Protein AF-X0ZLA0-F1 (afdb_monomer_lite)

Foldseek 3Di:
DFAAQKEWEWEQAPNFIFTAKMWGADPVFRKIKIGGFFQVLWDDDDPDTDDPDPDPPPPPPPCSVPDPQHFMWMQTQQQWTFTDHRNDGDPPTDGDDGQQPFAFAWDDKRWFQFPVRGHTDPDDFAPDHNYGYDYDYDYNPDTIDMDIDTHHHHPPVPPDPPPD

Sequence (164 aa):
MTLIRSIRFILEHKCIKRKIFKLALGQKDASVYMFPYGKKGEYYFGSQTIERKIEKKQFKYNKQFYTYDIPKLSYHQSGQVKICDSNKDLSGPINTIPLNNLKGEHIATVTIDNFENLPIYNKNLKLLGADRDHLIKSDNIVKSGRIIIYCNAESKNFKKYKTL

pLDDT: mean 77.16, std 18.99, range [25.97, 97.06]

Organism: NCBI:txid412755

Radius of gyration: 16.93 Å; chains: 1; bounding box: 38×39×54 Å

Structure (mmCIF, N/CA/C/O backbone):
data_AF-X0ZLA0-F1
#
_entry.id   AF-X0ZLA0-F1
#
loop_
_atom_site.group_PDB
_atom_site.id
_atom_site.type_symbol
_atom_site.label_atom_id
_atom_site.label_alt_id
_atom_site.label_comp_id
_atom_site.label_asym_id
_atom_site.label_entity_id
_atom_site.label_seq_id
_atom_site.pdbx_PDB_ins_code
_atom_site.Cartn_x
_atom_site.Cartn_y
_atom_site.Cartn_z
_atom_site.occupancy
_atom_site.B_iso_or_equiv
_atom_site.auth_seq_id
_atom_site.auth_comp_id
_atom_site.auth_asym_id
_atom_site.auth_atom_id
_atom_site.pdbx_PDB_model_num
ATOM 1 N N . MET A 1 1 ? -13.876 -2.422 -22.342 1.00 56.97 1 MET A N 1
ATOM 2 C CA . MET A 1 1 ? -13.423 -2.736 -20.968 1.00 56.97 1 MET A CA 1
ATOM 3 C C . MET A 1 1 ? -12.627 -1.543 -20.453 1.00 56.97 1 MET A C 1
ATOM 5 O O . MET A 1 1 ? -11.660 -1.165 -21.101 1.00 56.97 1 MET A O 1
ATOM 9 N N . THR A 1 2 ? -13.065 -0.883 -19.378 1.00 65.62 2 THR A N 1
ATOM 10 C CA . THR A 1 2 ? -12.386 0.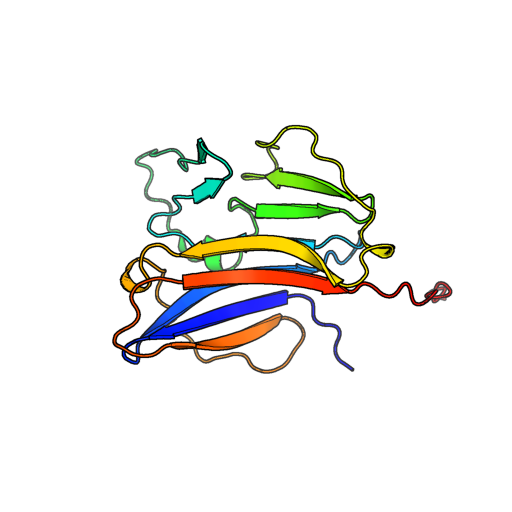320 -18.861 1.00 65.62 2 THR A CA 1
ATOM 11 C C . THR A 1 2 ? -11.036 -0.057 -18.260 1.00 65.62 2 THR A C 1
ATOM 13 O O . THR A 1 2 ? -10.981 -0.896 -17.361 1.00 65.62 2 THR A O 1
ATOM 16 N N . LEU A 1 3 ? -9.955 0.559 -18.744 1.00 81.38 3 LEU A N 1
ATOM 17 C CA . LEU A 1 3 ? -8.618 0.352 -18.196 1.00 81.38 3 LEU A CA 1
ATOM 18 C C . LEU A 1 3 ? -8.571 0.869 -16.752 1.00 81.38 3 LEU A C 1
ATOM 20 O O . LEU A 1 3 ? -8.874 2.033 -16.482 1.00 81.38 3 LEU A O 1
ATOM 24 N N . ILE A 1 4 ? -8.202 -0.004 -15.818 1.00 86.94 4 ILE A N 1
ATOM 25 C CA . ILE A 1 4 ? -8.038 0.366 -14.413 1.00 86.94 4 ILE A CA 1
ATOM 26 C C . ILE A 1 4 ? -6.729 1.135 -14.285 1.00 86.94 4 ILE A C 1
ATOM 28 O O . ILE A 1 4 ? -5.670 0.637 -14.641 1.00 86.94 4 ILE A O 1
ATOM 32 N N . ARG A 1 5 ? -6.804 2.349 -13.755 1.00 88.75 5 ARG A N 1
ATOM 33 C CA . ARG A 1 5 ? -5.653 3.182 -13.414 1.00 88.75 5 ARG A CA 1
ATOM 34 C C . ARG A 1 5 ? -5.240 2.991 -11.965 1.00 88.75 5 ARG A C 1
ATOM 36 O O . ARG A 1 5 ? -4.051 3.009 -11.662 1.00 88.75 5 ARG A O 1
ATOM 43 N N . SER A 1 6 ? -6.202 2.846 -11.057 1.00 91.81 6 SER A N 1
ATOM 44 C CA . SER A 1 6 ? -5.891 2.628 -9.650 1.00 91.81 6 SER A CA 1
ATOM 45 C C . SER A 1 6 ? -6.975 1.880 -8.884 1.00 91.81 6 SER A C 1
ATOM 47 O O . SER A 1 6 ? -8.164 1.954 -9.202 1.00 91.81 6 SER A O 1
ATOM 49 N N . ILE A 1 7 ? -6.543 1.160 -7.850 1.00 93.19 7 ILE A N 1
ATOM 50 C CA . ILE A 1 7 ? -7.401 0.444 -6.911 1.00 93.19 7 ILE A CA 1
ATOM 51 C C . ILE A 1 7 ? -7.000 0.852 -5.499 1.00 93.19 7 ILE A C 1
ATOM 53 O O . ILE A 1 7 ? -5.848 0.682 -5.108 1.00 93.19 7 ILE A O 1
ATOM 57 N N . ARG A 1 8 ? -7.935 1.386 -4.716 1.00 94.50 8 ARG A N 1
ATOM 58 C CA . ARG A 1 8 ? -7.732 1.628 -3.285 1.00 94.50 8 ARG A CA 1
ATOM 59 C C . ARG A 1 8 ? -8.337 0.487 -2.480 1.00 94.50 8 ARG A C 1
ATOM 61 O O . ARG A 1 8 ? -9.502 0.164 -2.655 1.00 94.50 8 ARG A O 1
ATOM 68 N N . PHE A 1 9 ? -7.569 -0.077 -1.564 1.00 95.19 9 PHE A N 1
ATOM 69 C CA . PHE A 1 9 ? -8.019 -1.140 -0.677 1.00 95.19 9 PHE A CA 1
ATOM 70 C C . PHE A 1 9 ? -8.538 -0.531 0.626 1.00 95.19 9 PHE A C 1
ATOM 72 O O . PHE A 1 9 ? -7.840 0.243 1.293 1.00 95.19 9 PHE A O 1
ATOM 79 N N . ILE A 1 10 ? -9.789 -0.850 0.948 1.00 96.50 10 ILE A N 1
ATOM 80 C CA . ILE A 1 10 ? -10.532 -0.355 2.105 1.00 96.50 10 ILE A CA 1
ATOM 81 C C . ILE A 1 10 ? -10.845 -1.538 3.013 1.00 96.50 10 ILE A C 1
ATOM 83 O O . ILE A 1 10 ? -11.434 -2.510 2.562 1.00 96.50 10 ILE A O 1
ATOM 87 N N . LEU A 1 11 ? -10.486 -1.437 4.286 1.00 96.69 11 LEU A N 1
ATOM 88 C CA . LEU A 1 11 ? -10.890 -2.364 5.333 1.00 96.69 11 LEU A CA 1
ATOM 89 C C . LEU A 1 11 ? -12.223 -1.915 5.934 1.00 96.69 11 LEU A C 1
ATOM 91 O O . LEU A 1 11 ? -12.346 -0.755 6.315 1.00 96.69 11 LEU A O 1
ATOM 95 N N . GLU A 1 12 ? -13.183 -2.814 6.089 1.00 97.06 12 GLU A N 1
ATOM 96 C CA . GLU A 1 12 ? -14.337 -2.648 6.971 1.00 97.06 12 GLU A CA 1
ATOM 97 C C . GLU A 1 12 ? -14.119 -3.478 8.237 1.00 97.06 12 GLU A C 1
ATOM 99 O O . GLU A 1 12 ? -13.995 -4.698 8.164 1.00 97.06 12 GLU A O 1
ATOM 104 N N . HIS A 1 13 ? -14.048 -2.798 9.381 1.00 96.38 13 HIS A N 1
ATOM 105 C CA . HIS A 1 13 ? -13.833 -3.396 10.697 1.00 96.38 13 HIS A CA 1
ATOM 106 C C . HIS A 1 13 ? -14.674 -2.642 11.731 1.00 96.38 13 HIS A C 1
ATOM 108 O O . HIS A 1 13 ? -14.603 -1.410 11.788 1.00 96.38 13 HIS A O 1
ATOM 114 N N . LYS A 1 14 ? -15.484 -3.351 12.532 1.00 95.56 14 LYS A N 1
ATOM 115 C CA . LYS A 1 14 ? -16.432 -2.746 13.492 1.00 95.56 14 LYS A CA 1
ATOM 116 C C . LYS A 1 14 ? -17.334 -1.687 12.848 1.00 95.56 14 LYS A C 1
ATOM 118 O O . LYS A 1 14 ? -17.518 -0.602 13.389 1.00 95.56 14 LYS A O 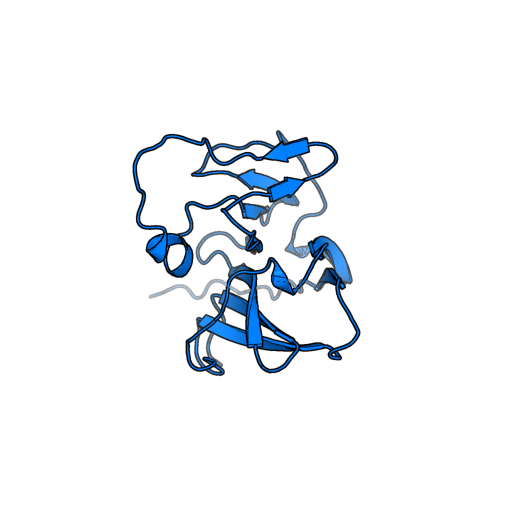1
ATOM 123 N N . CYS A 1 15 ? -17.833 -1.978 11.645 1.00 94.06 15 CYS A N 1
ATOM 124 C CA . CYS A 1 15 ? -18.647 -1.070 10.823 1.00 94.06 15 CYS A CA 1
ATOM 125 C C . CYS A 1 15 ? -17.953 0.247 10.415 1.00 94.06 15 CYS A C 1
ATOM 127 O O . CYS A 1 15 ? -18.587 1.130 9.839 1.00 94.06 15 CYS A O 1
ATOM 129 N N . ILE A 1 16 ? -16.648 0.390 10.668 1.00 96.25 16 ILE A N 1
ATOM 130 C CA . ILE A 1 16 ? -15.856 1.550 10.262 1.00 96.25 16 ILE A CA 1
ATOM 131 C C . ILE A 1 16 ? -15.007 1.162 9.057 1.00 96.25 16 ILE A C 1
ATOM 133 O O . ILE A 1 16 ? -14.248 0.192 9.084 1.00 96.25 16 ILE A O 1
ATOM 137 N N . LYS A 1 17 ? -15.094 1.972 8.001 1.00 97.06 17 LYS A N 1
ATOM 138 C CA . LYS A 1 17 ? -14.268 1.822 6.802 1.00 97.06 17 LYS A CA 1
ATOM 139 C C . LYS A 1 17 ? -12.956 2.569 6.974 1.00 97.06 17 LYS A C 1
ATOM 141 O O . LYS A 1 17 ? -12.943 3.733 7.376 1.00 97.06 17 LYS A O 1
ATOM 146 N N . ARG A 1 18 ? -11.840 1.924 6.653 1.00 94.50 18 ARG A N 1
ATOM 147 C CA . ARG A 1 18 ? -10.484 2.452 6.826 1.00 94.50 18 ARG A CA 1
ATOM 148 C C . ARG A 1 18 ? -9.630 2.168 5.604 1.00 94.50 18 ARG A C 1
ATOM 150 O O . ARG A 1 18 ? -9.787 1.155 4.939 1.00 94.50 18 ARG A O 1
ATOM 157 N N . LYS A 1 19 ? -8.736 3.088 5.274 1.00 92.50 19 LYS A N 1
ATOM 158 C CA . LYS A 1 19 ? -7.858 2.983 4.105 1.00 92.50 19 LYS A CA 1
ATOM 159 C C . LYS A 1 19 ? -6.646 2.141 4.472 1.00 92.50 19 LYS A C 1
ATOM 161 O O . LYS A 1 19 ? -6.041 2.408 5.503 1.00 92.50 19 LYS A O 1
ATOM 166 N N . ILE A 1 20 ? -6.282 1.191 3.615 1.00 92.44 20 ILE A N 1
ATOM 167 C CA . ILE A 1 20 ? -5.117 0.330 3.845 1.00 92.44 20 ILE A CA 1
ATOM 168 C C . ILE A 1 20 ? -3.949 0.746 2.954 1.00 92.44 20 ILE A C 1
ATOM 170 O O . ILE A 1 20 ? -2.932 1.238 3.426 1.00 92.44 20 ILE A O 1
ATOM 174 N N . PHE A 1 21 ? -4.120 0.608 1.642 1.00 92.00 21 PHE A N 1
ATOM 175 C CA . PHE A 1 21 ? -3.174 1.072 0.636 1.00 92.00 21 PHE A CA 1
ATOM 176 C C . PHE A 1 21 ? -3.909 1.368 -0.671 1.00 92.00 21 PHE A C 1
ATOM 178 O O . PHE A 1 21 ? -5.091 1.054 -0.838 1.00 92.00 21 PHE A O 1
ATOM 185 N N . LYS A 1 22 ? -3.214 1.988 -1.618 1.00 92.25 22 LYS A N 1
ATOM 186 C CA . LYS A 1 22 ? -3.668 2.169 -2.996 1.00 92.25 22 LYS A CA 1
ATOM 187 C C . LYS A 1 22 ? -2.631 1.587 -3.946 1.00 92.25 22 LYS A C 1
ATOM 189 O O . LYS A 1 22 ? -1.451 1.877 -3.802 1.00 92.25 22 LYS A O 1
ATOM 194 N N . LEU A 1 23 ? -3.082 0.827 -4.935 1.00 91.69 23 LEU A N 1
ATOM 195 C CA . LEU A 1 23 ? -2.306 0.466 -6.116 1.00 91.69 23 LEU A CA 1
ATOM 196 C C . LEU A 1 23 ? -2.632 1.435 -7.244 1.00 91.69 23 LEU A C 1
ATOM 198 O O . LEU A 1 23 ? -3.800 1.744 -7.480 1.00 91.69 23 LEU A O 1
ATOM 202 N N . ALA A 1 24 ? -1.617 1.901 -7.956 1.00 90.75 24 ALA A N 1
ATOM 203 C CA . ALA A 1 24 ? -1.767 2.637 -9.199 1.00 90.75 24 ALA A CA 1
ATOM 204 C C . ALA A 1 24 ? -0.873 2.022 -10.272 1.00 90.75 24 ALA A C 1
ATOM 206 O O . ALA A 1 24 ? 0.236 1.579 -9.981 1.00 90.75 24 ALA A O 1
ATOM 207 N N . LEU A 1 25 ? -1.363 2.019 -11.504 1.00 88.12 25 LEU A N 1
ATOM 208 C CA . LEU A 1 25 ? -0.621 1.564 -12.670 1.00 88.12 25 LEU A CA 1
ATOM 209 C C . LEU A 1 25 ? -0.047 2.781 -13.396 1.00 88.12 25 LEU A C 1
ATOM 211 O O . LEU A 1 25 ? -0.751 3.774 -13.616 1.00 88.12 25 LEU A O 1
ATOM 215 N N . GLY A 1 26 ? 1.235 2.708 -13.745 1.00 81.00 26 GLY A N 1
ATOM 216 C CA . GLY A 1 26 ? 1.896 3.685 -14.595 1.00 81.00 26 GLY A CA 1
ATOM 217 C C . GLY A 1 26 ? 1.226 3.726 -15.962 1.00 81.00 26 GLY A C 1
ATOM 218 O O . GLY A 1 26 ? 0.934 2.700 -16.569 1.00 81.00 26 GLY A O 1
ATOM 219 N N . GLN A 1 27 ? 0.913 4.936 -16.425 1.00 72.50 27 GLN A N 1
ATOM 220 C CA . GLN A 1 27 ? 0.274 5.123 -17.731 1.00 72.50 27 GLN A CA 1
ATOM 221 C C . GLN A 1 27 ? 1.287 5.210 -18.875 1.00 72.50 27 GLN A C 1
ATOM 223 O O . GLN A 1 27 ? 0.905 5.056 -20.030 1.00 72.50 27 GLN A O 1
ATOM 228 N N . LYS A 1 28 ? 2.553 5.510 -18.560 1.00 73.50 28 LYS A N 1
ATOM 229 C CA . LYS A 1 28 ? 3.621 5.755 -19.542 1.00 73.50 28 LYS A CA 1
ATOM 230 C C . LYS A 1 28 ? 4.713 4.694 -19.486 1.00 73.50 28 LYS A C 1
ATOM 232 O O . LYS A 1 28 ? 5.246 4.309 -20.516 1.00 73.50 28 LYS A O 1
ATOM 237 N N . ASP A 1 29 ? 5.024 4.230 -18.287 1.00 70.44 29 ASP A N 1
ATOM 238 C CA . ASP A 1 29 ? 5.909 3.119 -17.988 1.00 70.44 29 ASP A CA 1
ATOM 239 C C . ASP A 1 29 ? 5.055 2.003 -17.377 1.00 70.44 29 ASP A C 1
ATOM 241 O O . ASP A 1 29 ? 4.155 2.289 -16.590 1.00 70.44 29 ASP A O 1
ATOM 245 N N . ALA A 1 30 ? 5.271 0.739 -17.757 1.00 81.31 30 ALA A N 1
ATOM 246 C CA . ALA A 1 30 ? 4.503 -0.401 -17.240 1.00 81.31 30 ALA A CA 1
ATOM 247 C C . ALA A 1 30 ? 4.897 -0.731 -15.784 1.00 81.31 30 ALA A C 1
ATOM 249 O O . ALA A 1 30 ? 5.331 -1.834 -15.463 1.00 81.31 30 ALA A O 1
ATOM 250 N N . SER A 1 31 ? 4.796 0.275 -14.921 1.00 86.69 31 SER A N 1
ATOM 251 C CA . SER A 1 31 ? 5.202 0.290 -13.528 1.00 86.69 31 SER A CA 1
ATOM 252 C C . SER A 1 31 ? 3.983 0.140 -12.629 1.00 86.69 31 SER A C 1
ATOM 254 O O . SER A 1 31 ? 2.882 0.593 -12.949 1.00 86.69 31 SER A O 1
ATOM 256 N N . VAL A 1 32 ? 4.186 -0.453 -11.461 1.00 89.44 32 VAL A N 1
ATOM 257 C CA . VAL A 1 32 ? 3.175 -0.563 -10.411 1.00 89.44 32 VAL A CA 1
ATOM 258 C C . VAL A 1 32 ? 3.626 0.272 -9.227 1.00 89.44 32 VAL A C 1
ATOM 260 O O . VAL A 1 32 ? 4.755 0.160 -8.756 1.00 89.44 32 VAL A O 1
ATOM 263 N N . TYR A 1 33 ? 2.730 1.114 -8.732 1.00 89.50 33 TYR A N 1
ATOM 264 C CA . TYR A 1 33 ? 2.975 1.967 -7.581 1.00 89.50 33 TYR A CA 1
ATOM 265 C C . TYR A 1 33 ? 2.034 1.595 -6.448 1.00 89.50 33 TYR A C 1
ATOM 267 O O . TYR A 1 33 ? 0.828 1.453 -6.651 1.00 89.50 33 TYR A O 1
ATOM 275 N N . MET A 1 34 ? 2.575 1.501 -5.244 1.00 89.31 34 MET A N 1
ATOM 276 C CA . MET A 1 34 ? 1.837 1.162 -4.043 1.00 89.31 34 MET A CA 1
ATOM 277 C C . MET A 1 34 ? 2.021 2.237 -2.993 1.00 89.31 34 MET A C 1
ATOM 279 O O . MET A 1 34 ? 3.136 2.608 -2.643 1.00 89.31 34 MET A O 1
ATOM 283 N N . PHE A 1 35 ? 0.896 2.715 -2.491 1.00 87.94 35 PHE A N 1
ATOM 284 C CA . PHE A 1 35 ? 0.809 3.827 -1.567 1.00 87.94 35 PHE A CA 1
ATOM 285 C C . PHE A 1 35 ? 0.149 3.328 -0.281 1.00 87.94 35 PHE A C 1
ATOM 287 O O . PHE A 1 35 ? -1.086 3.261 -0.237 1.00 87.94 35 PHE A O 1
ATOM 294 N N . PRO A 1 36 ? 0.922 2.904 0.730 1.00 85.31 36 PRO A N 1
ATOM 295 C CA . PRO A 1 36 ? 0.365 2.541 2.027 1.00 85.31 36 PRO A CA 1
ATOM 296 C C . PRO A 1 36 ? -0.266 3.760 2.713 1.00 85.31 36 PRO A C 1
ATOM 298 O O . PRO A 1 36 ? 0.113 4.903 2.459 1.00 85.31 36 PRO A O 1
ATOM 301 N N . TYR A 1 37 ? -1.235 3.521 3.597 1.00 83.12 37 TYR A N 1
ATOM 302 C CA . TYR A 1 37 ? -1.826 4.542 4.459 1.00 83.12 37 TYR A CA 1
ATOM 303 C C . TYR A 1 37 ? -1.481 4.247 5.921 1.00 83.12 37 TYR A C 1
ATOM 305 O O . TYR A 1 37 ? -1.907 3.235 6.469 1.00 83.12 37 TYR A O 1
ATOM 313 N N . GLY A 1 38 ? -0.738 5.151 6.559 1.00 72.81 38 GLY A N 1
ATOM 314 C CA . GLY A 1 38 ? -0.369 5.063 7.974 1.00 72.81 38 GLY A CA 1
ATOM 315 C C . GLY A 1 38 ? -1.110 6.079 8.845 1.00 72.81 38 GLY A C 1
ATOM 316 O O . GLY A 1 38 ? -1.566 7.127 8.369 1.00 72.81 38 GLY A O 1
ATOM 317 N N . LYS A 1 39 ? -1.199 5.804 10.151 1.00 69.19 39 LYS A N 1
ATOM 318 C CA . LYS A 1 39 ? -1.580 6.822 11.143 1.00 69.19 39 LYS A CA 1
ATOM 319 C C . LYS A 1 39 ? -0.502 7.904 11.144 1.00 69.19 39 LYS A C 1
ATOM 321 O O . LYS A 1 39 ? 0.674 7.579 11.084 1.00 69.19 39 LYS A O 1
ATOM 326 N N . LYS A 1 40 ? -0.889 9.183 11.161 1.00 65.19 40 LYS A N 1
ATOM 327 C CA . LYS A 1 40 ? 0.041 10.336 11.143 1.00 65.19 40 LYS A CA 1
ATOM 328 C C . LYS A 1 40 ? 1.054 10.370 9.976 1.00 65.19 40 LYS A C 1
ATOM 330 O O . LYS A 1 40 ? 1.886 11.266 9.938 1.00 65.19 40 LYS A O 1
ATOM 335 N N . GLY A 1 41 ? 0.941 9.482 8.983 1.00 61.69 41 GLY A N 1
ATOM 336 C CA . GLY A 1 41 ? 1.910 9.382 7.890 1.00 61.69 41 GLY A CA 1
ATOM 337 C C . GLY A 1 41 ? 3.247 8.758 8.300 1.00 61.69 41 GLY A C 1
ATOM 338 O O . GLY A 1 41 ? 4.264 9.107 7.710 1.00 61.69 41 GLY A O 1
ATOM 339 N N . GLU A 1 42 ? 3.239 7.877 9.299 1.00 63.31 42 GLU A N 1
ATOM 340 C CA . GLU A 1 42 ? 4.387 7.058 9.697 1.00 63.31 42 GLU A CA 1
ATOM 341 C C . GLU A 1 42 ? 4.389 5.748 8.897 1.00 63.31 42 GLU A C 1
ATOM 343 O O . GLU A 1 42 ? 3.337 5.122 8.717 1.00 63.31 42 GLU A O 1
ATOM 348 N N . TYR A 1 43 ? 5.561 5.348 8.398 1.00 69.31 43 TYR A N 1
ATOM 349 C CA . TYR A 1 43 ? 5.722 4.153 7.570 1.00 69.31 43 TYR A CA 1
ATOM 350 C C . TYR A 1 43 ? 6.998 3.402 7.945 1.00 69.31 43 TYR A C 1
ATOM 352 O O . TYR A 1 43 ? 8.015 4.013 8.270 1.00 69.31 43 TYR A O 1
ATOM 360 N N . TYR A 1 44 ? 6.954 2.078 7.827 1.00 63.34 44 TYR A N 1
ATOM 361 C CA . TYR A 1 44 ? 8.092 1.197 8.071 1.00 63.34 44 TYR A CA 1
ATOM 362 C C . TYR A 1 44 ? 8.399 0.405 6.806 1.00 63.34 44 TYR A C 1
ATOM 364 O O . TYR A 1 44 ? 7.485 -0.069 6.124 1.00 63.34 44 TYR A O 1
ATOM 372 N N . PHE A 1 45 ? 9.683 0.252 6.501 1.00 65.88 45 PHE A N 1
ATOM 373 C CA . PHE A 1 45 ? 10.159 -0.648 5.457 1.00 65.88 45 PHE A CA 1
ATOM 374 C C . PHE A 1 45 ? 11.440 -1.329 5.934 1.00 65.88 45 PHE A C 1
ATOM 376 O O . PHE A 1 45 ? 12.303 -0.695 6.540 1.00 65.88 45 PHE A O 1
ATOM 383 N N . GLY A 1 46 ? 11.564 -2.636 5.696 1.00 62.81 46 GLY A N 1
ATOM 384 C CA . GLY A 1 46 ? 12.644 -3.409 6.314 1.00 62.81 46 GLY A CA 1
ATOM 385 C C . GLY A 1 46 ? 12.666 -3.216 7.839 1.00 62.81 46 GLY A C 1
ATOM 386 O O . GLY A 1 46 ? 11.619 -3.264 8.481 1.00 62.81 46 GLY A O 1
ATOM 387 N N . SER A 1 47 ? 13.850 -2.968 8.404 1.00 49.53 47 SER A N 1
ATOM 388 C CA . SER A 1 47 ? 14.070 -2.649 9.825 1.00 49.53 47 SER A CA 1
ATOM 389 C C . SER A 1 47 ? 14.132 -1.142 10.128 1.00 49.53 47 SER A C 1
ATOM 391 O O . SER A 1 47 ? 14.590 -0.755 11.201 1.00 49.53 47 SER A O 1
ATOM 393 N N . GLN A 1 48 ? 13.714 -0.277 9.195 1.00 47.50 48 GLN A N 1
ATOM 394 C CA . GLN A 1 48 ? 13.909 1.173 9.283 1.00 47.50 48 GLN A CA 1
ATOM 395 C C . GLN A 1 48 ? 12.581 1.946 9.269 1.00 47.50 48 GLN A C 1
ATOM 397 O O . GLN A 1 48 ? 11.629 1.598 8.563 1.00 47.50 48 GLN A O 1
ATOM 402 N N . THR A 1 49 ? 12.532 3.028 10.049 1.00 52.91 49 THR A N 1
ATOM 403 C CA . THR A 1 49 ? 11.389 3.949 10.125 1.00 52.91 49 THR A CA 1
ATOM 404 C C . THR A 1 49 ? 11.557 5.079 9.112 1.00 52.91 49 THR A C 1
ATOM 406 O O . THR A 1 49 ? 12.576 5.769 9.112 1.00 52.91 49 THR A O 1
ATOM 409 N N . ILE A 1 50 ? 10.537 5.322 8.286 1.00 60.28 50 ILE A N 1
ATOM 410 C CA . ILE A 1 50 ? 10.410 6.565 7.515 1.00 60.28 50 ILE A CA 1
ATOM 411 C C . ILE A 1 50 ? 9.496 7.485 8.308 1.00 60.28 50 ILE A C 1
ATOM 413 O O . ILE A 1 50 ? 8.267 7.407 8.225 1.00 60.28 50 ILE A O 1
ATOM 417 N N . GLU A 1 51 ? 10.106 8.377 9.075 1.00 51.41 51 GLU A N 1
ATOM 418 C CA . GLU A 1 51 ? 9.378 9.479 9.681 1.00 51.41 51 GLU A CA 1
ATOM 419 C C . GLU A 1 51 ? 9.176 10.577 8.642 1.00 51.41 51 GLU A C 1
ATOM 421 O O . GLU A 1 51 ? 10.125 11.168 8.118 1.00 51.41 51 GLU A O 1
ATOM 426 N N . ARG A 1 52 ? 7.916 10.898 8.352 1.00 56.06 52 ARG A N 1
ATOM 427 C CA . ARG A 1 52 ? 7.613 12.123 7.623 1.00 56.06 52 ARG A CA 1
ATOM 428 C C . ARG A 1 52 ? 7.894 13.289 8.571 1.00 56.06 52 ARG A C 1
ATOM 430 O O . ARG A 1 52 ? 7.121 13.496 9.500 1.00 56.06 52 ARG A O 1
ATOM 437 N N . LYS A 1 53 ? 9.008 14.003 8.345 1.00 48.50 53 LYS A N 1
ATOM 438 C CA . LYS A 1 53 ? 9.486 15.157 9.136 1.00 48.50 53 LYS A CA 1
ATOM 439 C C . LYS A 1 53 ? 8.358 15.881 9.882 1.00 48.50 53 LYS A C 1
ATOM 441 O O . LYS A 1 53 ? 7.478 16.478 9.257 1.00 48.50 53 LYS A O 1
ATOM 446 N N . ILE A 1 54 ? 8.442 15.880 11.214 1.00 37.56 54 ILE A N 1
ATOM 447 C CA . ILE A 1 54 ? 7.669 16.760 12.093 1.00 37.56 54 ILE A CA 1
ATOM 448 C C . ILE A 1 54 ? 8.224 18.178 11.920 1.00 37.56 54 ILE A C 1
ATOM 450 O O . ILE A 1 54 ? 8.980 18.681 12.743 1.00 37.56 54 ILE A O 1
ATOM 454 N N . GLU A 1 55 ? 7.854 18.852 10.837 1.00 31.12 55 GLU A N 1
ATOM 455 C CA . GLU A 1 55 ? 7.790 20.306 10.880 1.00 31.12 55 GLU A CA 1
ATOM 456 C C . GLU A 1 55 ? 6.392 20.666 11.371 1.00 31.12 55 GLU A C 1
ATOM 458 O O . GLU A 1 55 ? 5.392 20.316 10.742 1.00 31.12 55 GLU A O 1
ATOM 463 N N . LYS A 1 56 ? 6.309 21.382 12.501 1.00 29.00 56 LYS A N 1
ATOM 464 C CA . LYS A 1 56 ? 5.109 22.124 12.913 1.00 29.00 56 LYS A CA 1
ATOM 465 C C . LYS A 1 56 ? 4.835 23.249 11.901 1.00 29.00 56 LYS A C 1
ATOM 467 O O . LYS A 1 56 ? 4.891 24.429 12.215 1.00 29.00 56 LYS A O 1
ATOM 472 N N . LYS A 1 57 ? 4.516 22.885 10.667 1.00 25.97 57 LYS A N 1
ATOM 473 C CA . LYS A 1 57 ? 3.664 23.655 9.776 1.00 25.97 57 LYS A CA 1
ATOM 474 C C . LYS A 1 57 ? 2.447 22.785 9.565 1.00 25.97 57 LYS A C 1
ATOM 476 O O . LYS A 1 57 ? 2.555 21.629 9.174 1.00 25.97 57 LYS A O 1
ATOM 481 N N . GLN A 1 58 ? 1.290 23.321 9.920 1.00 28.56 58 GLN A N 1
ATOM 482 C CA . GLN A 1 58 ? 0.009 22.642 9.835 1.00 28.56 58 GLN A CA 1
ATOM 483 C C . GLN A 1 58 ? -0.317 22.371 8.360 1.00 28.56 58 GLN A C 1
ATOM 485 O O . GLN A 1 58 ? -1.051 23.109 7.708 1.00 28.56 58 GLN A O 1
ATOM 490 N N . PHE A 1 59 ? 0.259 21.316 7.792 1.00 30.38 59 PHE A N 1
ATOM 491 C CA . PHE A 1 59 ? -0.130 20.850 6.479 1.00 30.38 59 PHE A CA 1
ATOM 492 C C . PH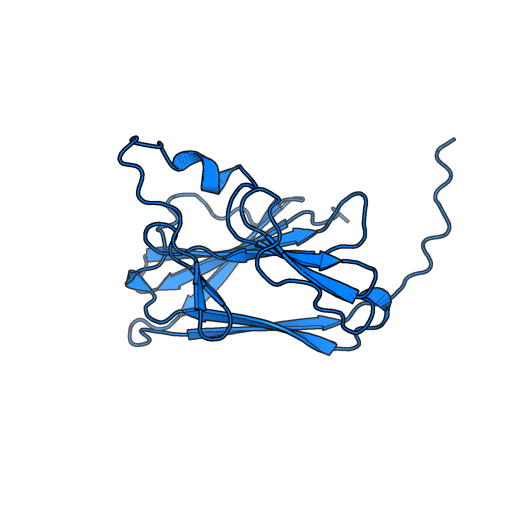E A 1 59 ? -1.521 20.235 6.621 1.00 30.38 59 PHE A C 1
ATOM 494 O O . PHE A 1 59 ? -1.730 19.235 7.307 1.00 30.38 59 PHE A O 1
ATOM 501 N N . LYS A 1 60 ? -2.513 20.838 5.961 1.00 33.75 60 LYS A N 1
ATOM 502 C CA . LYS A 1 60 ? -3.808 20.191 5.740 1.00 33.75 60 LYS A CA 1
ATOM 503 C C . LYS A 1 60 ? -3.578 18.985 4.821 1.00 33.75 60 LYS A C 1
ATOM 505 O O . LYS A 1 60 ? -3.622 19.102 3.597 1.00 33.75 60 LYS A O 1
ATOM 510 N N . TYR A 1 61 ? -3.356 17.808 5.406 1.00 47.12 61 TYR A N 1
ATOM 511 C CA . TYR A 1 61 ? -3.129 16.529 4.712 1.00 47.12 61 TYR A CA 1
ATOM 512 C C . TYR A 1 61 ? -4.385 15.937 4.048 1.00 47.12 61 TYR A C 1
ATOM 514 O O . TYR A 1 61 ? -4.482 14.733 3.817 1.00 47.12 61 TYR A O 1
ATOM 522 N N . ASN A 1 62 ? -5.320 16.789 3.627 1.00 44.09 62 ASN A N 1
ATOM 523 C CA . ASN A 1 62 ? -6.412 16.406 2.736 1.00 44.09 62 ASN A CA 1
ATOM 524 C C . ASN A 1 62 ? -5.883 16.008 1.341 1.00 44.09 62 ASN A C 1
ATOM 526 O O . ASN A 1 62 ? -6.605 15.404 0.554 1.00 44.09 62 ASN A O 1
ATOM 530 N N . LYS A 1 63 ? -4.614 16.318 1.034 1.00 41.03 63 LYS A N 1
ATOM 531 C CA . LYS A 1 63 ? -3.970 16.028 -0.251 1.00 41.03 63 LYS A CA 1
ATOM 532 C C . LYS A 1 63 ? -3.468 14.590 -0.409 1.00 41.03 63 LYS A C 1
ATOM 534 O O . LYS A 1 63 ? -3.499 14.121 -1.532 1.00 41.03 63 LYS A O 1
ATOM 539 N N . GLN A 1 64 ? -3.178 13.821 0.651 1.00 48.47 64 GLN A N 1
ATOM 540 C CA . GLN A 1 64 ? -2.852 12.376 0.518 1.00 48.47 64 GLN A CA 1
ATOM 541 C C . GLN A 1 64 ? -3.977 11.564 -0.165 1.00 48.47 64 GLN A C 1
ATOM 543 O O . GLN A 1 64 ? -3.798 10.436 -0.619 1.00 48.47 64 GLN A O 1
ATOM 548 N N . PHE A 1 65 ? -5.185 12.134 -0.188 1.00 50.59 65 PHE A N 1
ATOM 549 C CA . PHE A 1 65 ? -6.362 11.560 -0.825 1.00 50.59 65 PHE A CA 1
ATOM 550 C C . PHE A 1 65 ? -6.393 11.799 -2.345 1.00 50.59 65 PHE A C 1
ATOM 552 O O . PHE A 1 65 ? -7.211 11.172 -3.022 1.00 50.59 65 PHE A O 1
ATOM 559 N N . TYR A 1 66 ? -5.507 12.661 -2.860 1.00 50.34 66 TYR A N 1
ATOM 560 C CA . TYR A 1 66 ? -5.470 13.151 -4.243 1.00 50.34 66 TYR A CA 1
ATOM 561 C C . TYR A 1 66 ? -4.054 13.263 -4.846 1.00 50.34 66 TYR A C 1
ATOM 563 O O . TYR A 1 66 ? -3.946 13.406 -6.059 1.00 50.34 66 TYR A O 1
ATOM 571 N N . THR A 1 67 ? -2.984 13.197 -4.048 1.00 54.91 67 THR A N 1
ATOM 572 C CA . THR A 1 67 ? -1.594 13.383 -4.491 1.00 54.91 67 THR A CA 1
ATOM 573 C C . THR A 1 67 ? -0.775 12.106 -4.341 1.00 54.91 67 THR A C 1
ATOM 575 O O . THR A 1 67 ? -1.115 11.212 -3.565 1.00 54.91 67 THR A O 1
ATOM 578 N N . TYR A 1 68 ? 0.309 12.027 -5.112 1.00 57.47 68 TYR A N 1
ATOM 579 C CA . TYR A 1 68 ? 1.279 10.930 -5.089 1.00 57.47 68 TYR A CA 1
ATOM 580 C C . TYR A 1 68 ? 2.534 11.269 -4.259 1.00 57.47 68 TYR A C 1
ATOM 582 O O . TYR A 1 68 ? 3.497 10.508 -4.275 1.00 57.47 68 TYR A O 1
ATOM 590 N N . ASP A 1 69 ? 2.494 12.378 -3.508 1.00 60.81 69 ASP A N 1
ATOM 591 C CA . ASP A 1 69 ? 3.580 12.912 -2.664 1.00 60.81 69 ASP A CA 1
ATOM 592 C C . ASP A 1 69 ? 3.551 12.315 -1.244 1.00 60.81 69 ASP A C 1
ATOM 594 O O . ASP A 1 69 ? 3.570 13.014 -0.221 1.00 60.81 69 ASP A O 1
ATOM 598 N N . ILE A 1 70 ? 3.387 10.998 -1.187 1.00 70.81 70 ILE A N 1
ATOM 599 C CA . ILE A 1 70 ? 3.526 10.191 0.024 1.00 70.81 70 ILE A CA 1
ATOM 600 C C . ILE A 1 70 ? 4.528 9.074 -0.263 1.00 70.81 70 ILE A C 1
ATOM 602 O O . ILE A 1 70 ? 4.703 8.730 -1.438 1.00 70.81 70 ILE A O 1
ATOM 606 N N . PRO A 1 71 ? 5.152 8.491 0.777 1.00 75.69 71 PRO A N 1
ATOM 607 C CA . PRO A 1 71 ? 5.979 7.312 0.613 1.00 75.69 71 PRO A CA 1
ATOM 608 C C . PRO A 1 71 ? 5.266 6.251 -0.222 1.00 75.69 71 PRO A C 1
ATOM 610 O O . PRO A 1 71 ? 4.118 5.888 0.053 1.00 75.69 71 PRO A O 1
ATOM 613 N N . LYS A 1 72 ? 5.932 5.798 -1.280 1.00 83.94 72 LYS A N 1
ATOM 614 C CA . LYS A 1 72 ? 5.412 4.789 -2.197 1.00 83.94 72 LYS A CA 1
ATOM 615 C C . LYS A 1 72 ? 6.468 3.741 -2.483 1.00 83.94 72 LYS A C 1
ATOM 617 O O . LYS A 1 72 ? 7.640 4.070 -2.638 1.00 83.94 72 LYS A O 1
ATOM 622 N N . LEU A 1 73 ? 6.025 2.504 -2.635 1.00 85.62 73 LEU A N 1
ATOM 623 C CA . LEU A 1 73 ? 6.807 1.466 -3.286 1.00 85.62 73 LEU A CA 1
ATOM 624 C C . LEU A 1 73 ? 6.525 1.552 -4.789 1.00 85.62 73 LEU A C 1
ATOM 626 O O . LEU A 1 73 ? 5.369 1.475 -5.207 1.00 85.62 73 LEU A O 1
ATOM 630 N N . SER A 1 74 ? 7.554 1.743 -5.602 1.00 87.69 74 SER A N 1
ATOM 631 C CA . SER A 1 74 ? 7.464 1.703 -7.060 1.00 87.69 74 SER A CA 1
ATOM 632 C C . SER A 1 74 ? 8.199 0.490 -7.594 1.00 87.69 74 SER A C 1
ATOM 634 O O . SER A 1 74 ? 9.397 0.357 -7.370 1.00 87.69 74 SER A O 1
ATOM 636 N N . TYR A 1 75 ? 7.490 -0.350 -8.336 1.00 87.81 75 TYR A N 1
ATOM 637 C CA . TYR A 1 75 ? 8.038 -1.471 -9.081 1.00 87.81 75 TYR A CA 1
ATOM 638 C C . TYR A 1 75 ? 8.009 -1.107 -10.563 1.00 87.81 75 TYR A C 1
ATOM 640 O O . TYR A 1 75 ? 6.943 -1.043 -11.175 1.00 87.81 75 TYR A O 1
ATOM 648 N N . HIS A 1 76 ? 9.168 -0.813 -11.134 1.00 88.44 76 HIS A N 1
ATOM 649 C CA . HIS A 1 76 ? 9.285 -0.418 -12.528 1.00 88.44 76 HIS A CA 1
ATOM 650 C C . HIS A 1 76 ? 9.244 -1.626 -13.460 1.00 88.44 76 HIS A C 1
ATOM 652 O O . HIS A 1 76 ? 9.615 -2.736 -13.081 1.00 88.44 76 HIS A O 1
ATOM 658 N N . GLN A 1 77 ? 8.855 -1.394 -14.714 1.00 88.06 77 GLN A N 1
ATOM 659 C CA . GLN A 1 77 ? 8.824 -2.429 -15.752 1.00 88.06 77 GLN A CA 1
ATOM 660 C C . GLN A 1 77 ? 10.136 -3.226 -15.844 1.00 88.06 77 GLN A C 1
ATOM 662 O O . GLN A 1 77 ? 10.107 -4.438 -16.036 1.00 88.06 77 GLN A O 1
ATOM 667 N N . SER A 1 78 ? 11.277 -2.552 -15.677 1.00 88.38 78 SER A N 1
ATOM 668 C CA . SER A 1 78 ? 12.614 -3.151 -15.728 1.00 88.38 78 SER A CA 1
ATOM 669 C C . SER A 1 78 ? 12.930 -4.106 -14.575 1.00 88.38 78 SER A C 1
ATOM 671 O O . SER A 1 78 ? 13.959 -4.766 -14.625 1.00 88.38 78 SER A O 1
ATOM 673 N N . GLY A 1 79 ? 12.091 -4.168 -13.538 1.00 85.00 79 GLY A N 1
ATOM 674 C CA . GLY A 1 79 ? 12.392 -4.894 -12.303 1.00 85.00 79 GLY A CA 1
ATOM 675 C C . GLY A 1 79 ? 13.095 -4.034 -11.254 1.00 85.00 79 GLY A C 1
ATOM 676 O O . GLY A 1 79 ? 13.409 -4.518 -10.173 1.00 85.00 79 GLY A O 1
ATOM 677 N N . GLN A 1 80 ? 13.324 -2.748 -11.528 1.00 87.44 80 GLN A N 1
ATOM 678 C CA . GLN A 1 80 ? 13.818 -1.832 -10.507 1.00 87.44 80 GLN A CA 1
ATOM 679 C C . GLN A 1 80 ? 12.712 -1.532 -9.490 1.00 87.44 80 GLN A C 1
ATOM 681 O O . GLN A 1 80 ? 11.629 -1.071 -9.851 1.00 87.44 80 GLN A O 1
ATOM 686 N N . VAL A 1 81 ? 13.006 -1.736 -8.213 1.00 84.00 81 VAL A N 1
ATOM 687 C CA . VAL A 1 81 ? 12.134 -1.424 -7.085 1.00 84.00 81 VAL A CA 1
ATOM 688 C C . VAL A 1 81 ? 12.716 -0.246 -6.322 1.00 84.00 81 VAL A C 1
ATOM 690 O O . VAL A 1 81 ? 13.914 -0.202 -6.051 1.00 84.00 81 VAL A O 1
ATOM 693 N N . LYS A 1 82 ? 11.865 0.721 -5.980 1.00 83.75 82 LYS A N 1
ATOM 694 C CA . LYS A 1 82 ? 12.249 1.868 -5.154 1.00 83.75 82 LYS A CA 1
ATOM 695 C C . LYS A 1 82 ? 11.220 2.137 -4.083 1.00 83.75 82 LYS A C 1
ATOM 697 O O . LYS A 1 82 ? 10.023 1.941 -4.294 1.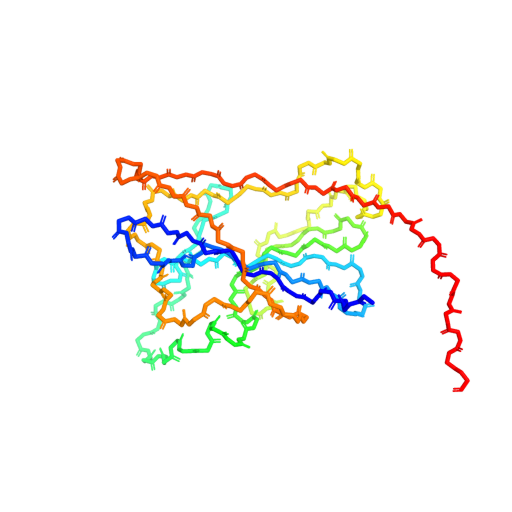00 83.75 82 LYS A O 1
ATOM 702 N N . ILE A 1 83 ? 11.689 2.670 -2.969 1.00 79.38 83 ILE A N 1
ATOM 703 C CA . ILE A 1 83 ? 10.850 3.303 -1.963 1.00 79.38 83 ILE A CA 1
ATOM 704 C C . ILE A 1 83 ? 11.093 4.795 -2.088 1.00 79.38 83 ILE A C 1
ATOM 706 O O . ILE A 1 83 ? 12.188 5.277 -1.819 1.00 79.38 83 ILE A O 1
ATOM 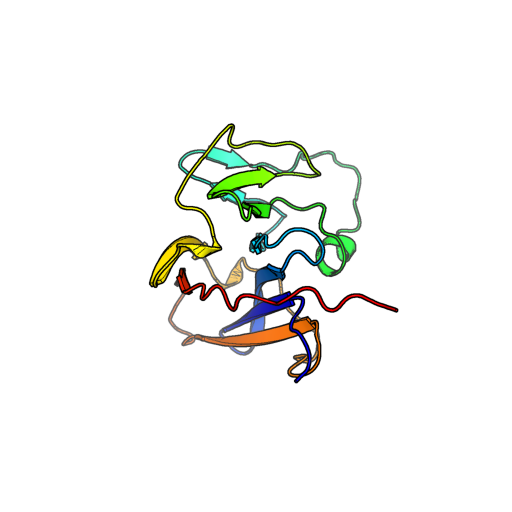710 N N . CYS A 1 84 ? 10.086 5.526 -2.549 1.00 76.25 84 CYS A N 1
ATOM 711 C CA . CYS A 1 84 ? 10.215 6.951 -2.807 1.00 76.25 84 CYS A CA 1
ATOM 712 C C . CYS A 1 84 ? 9.386 7.760 -1.820 1.00 76.25 84 CYS A C 1
ATOM 714 O O . CYS A 1 84 ? 8.186 7.521 -1.722 1.00 76.25 84 CYS A O 1
ATOM 716 N N . ASP A 1 85 ? 9.976 8.781 -1.203 1.00 75.38 85 ASP A N 1
ATOM 717 C CA . ASP A 1 85 ? 9.237 9.889 -0.586 1.00 75.38 85 ASP A CA 1
ATOM 718 C C . ASP A 1 85 ? 9.409 11.141 -1.446 1.00 75.38 85 ASP A C 1
ATOM 720 O O . ASP A 1 85 ? 10.524 11.615 -1.644 1.00 75.38 85 ASP A O 1
ATOM 724 N N . SER A 1 86 ? 8.310 11.678 -1.981 1.00 70.88 86 SER A N 1
ATOM 725 C CA . SER A 1 86 ? 8.317 12.943 -2.734 1.00 70.88 86 SER A CA 1
ATOM 726 C C . SER A 1 86 ? 9.381 12.982 -3.852 1.00 70.88 86 SER A C 1
ATOM 728 O O . SER A 1 86 ? 10.057 13.986 -4.055 1.00 70.88 86 SER A O 1
ATOM 730 N N . ASN A 1 87 ? 9.529 11.864 -4.578 1.00 69.19 87 ASN A N 1
ATOM 731 C CA . ASN A 1 87 ? 10.526 11.595 -5.635 1.00 69.19 87 ASN A CA 1
ATOM 732 C C . ASN A 1 87 ? 11.978 11.380 -5.177 1.00 69.19 87 ASN A C 1
ATOM 734 O O . ASN A 1 87 ? 12.831 11.092 -6.015 1.00 69.19 87 ASN A O 1
ATOM 738 N N . LYS A 1 88 ? 12.266 11.442 -3.875 1.00 73.62 88 LYS A N 1
ATOM 739 C CA . LYS A 1 88 ? 13.549 11.009 -3.323 1.00 73.62 88 LYS A CA 1
ATOM 740 C C . LYS A 1 88 ? 13.536 9.498 -3.117 1.00 73.62 88 LYS A C 1
ATOM 742 O O . LYS A 1 88 ? 12.674 8.990 -2.405 1.00 73.62 88 LYS A O 1
ATOM 747 N N . ASP A 1 89 ? 14.487 8.799 -3.725 1.00 75.38 89 ASP A N 1
ATOM 748 C CA . ASP A 1 89 ? 14.725 7.377 -3.471 1.00 75.38 89 ASP A CA 1
ATOM 749 C C . ASP A 1 89 ? 15.344 7.194 -2.075 1.00 75.38 89 ASP A C 1
ATOM 751 O O . ASP A 1 89 ? 16.340 7.841 -1.740 1.00 75.38 89 ASP A O 1
ATOM 755 N N . LEU A 1 90 ? 14.708 6.366 -1.250 1.00 71.88 90 LEU A N 1
ATOM 756 C CA . LEU A 1 90 ? 15.101 6.063 0.126 1.00 71.88 90 LEU A CA 1
ATOM 757 C C . LEU A 1 90 ? 15.684 4.656 0.272 1.00 71.88 90 LEU A C 1
ATOM 759 O O . LEU A 1 90 ? 16.333 4.379 1.275 1.00 71.88 90 LEU A O 1
ATOM 763 N N . SER A 1 91 ? 15.441 3.763 -0.690 1.00 66.44 91 SER A N 1
ATOM 764 C CA . SER A 1 91 ? 15.838 2.354 -0.596 1.00 66.44 91 SER A CA 1
ATOM 765 C C . SER A 1 91 ? 17.214 2.067 -1.187 1.00 66.44 91 SER A C 1
ATOM 767 O O . SER A 1 91 ? 17.768 0.998 -0.939 1.00 66.44 91 SER A O 1
ATOM 769 N N . GLY A 1 92 ? 17.748 2.982 -2.000 1.00 65.56 92 GLY A N 1
ATOM 770 C CA . GLY A 1 92 ? 18.871 2.657 -2.876 1.00 65.56 92 GLY A CA 1
ATOM 771 C C . GLY A 1 92 ? 18.455 1.666 -3.977 1.00 65.56 92 GLY A C 1
ATOM 772 O O . GLY A 1 92 ? 17.266 1.365 -4.130 1.00 65.56 92 GLY A O 1
ATOM 773 N N . PRO A 1 93 ? 19.409 1.172 -4.786 1.00 65.69 93 PRO A N 1
ATOM 774 C CA . PRO A 1 93 ? 19.096 0.334 -5.935 1.00 65.69 93 PRO A CA 1
ATOM 775 C C . PRO A 1 93 ? 18.669 -1.071 -5.493 1.00 65.69 93 PRO A C 1
ATOM 777 O O . PRO A 1 93 ? 19.500 -1.891 -5.113 1.00 65.69 93 PRO A O 1
ATOM 780 N N . ILE A 1 94 ? 17.375 -1.370 -5.605 1.00 78.62 94 ILE A N 1
ATOM 781 C CA . ILE A 1 94 ? 16.844 -2.729 -5.475 1.00 78.62 94 ILE A CA 1
ATOM 782 C C . ILE A 1 94 ? 16.408 -3.178 -6.866 1.00 78.62 94 ILE A C 1
ATOM 784 O O . ILE A 1 94 ? 15.547 -2.553 -7.480 1.00 78.62 94 ILE A O 1
ATOM 788 N N . ASN A 1 95 ? 17.004 -4.250 -7.380 1.00 80.75 95 ASN A N 1
ATOM 789 C CA . ASN A 1 95 ? 16.616 -4.843 -8.656 1.00 80.75 95 ASN A CA 1
ATOM 790 C C . ASN A 1 95 ? 16.088 -6.256 -8.426 1.00 80.75 95 ASN A C 1
ATOM 792 O O . ASN A 1 95 ? 16.596 -7.001 -7.593 1.00 80.75 95 ASN A O 1
ATOM 796 N N . THR A 1 96 ? 15.070 -6.611 -9.190 1.00 83.62 96 THR A N 1
ATOM 797 C CA . THR A 1 96 ? 14.413 -7.916 -9.183 1.00 83.62 96 THR A CA 1
ATOM 798 C C . THR A 1 96 ? 13.976 -8.248 -10.613 1.00 83.62 96 THR A C 1
ATOM 800 O O . THR A 1 96 ? 14.354 -7.570 -11.570 1.00 83.62 96 THR A O 1
ATOM 803 N N . ILE A 1 97 ? 13.216 -9.324 -10.778 1.00 85.44 97 ILE A N 1
ATOM 804 C CA . ILE A 1 97 ? 12.711 -9.809 -12.055 1.00 85.44 97 ILE A CA 1
ATOM 805 C C . ILE A 1 97 ? 11.871 -8.699 -12.727 1.00 85.44 97 ILE A C 1
ATOM 807 O O . ILE A 1 97 ? 11.015 -8.092 -12.069 1.00 85.44 97 ILE A O 1
ATOM 811 N N . PRO A 1 98 ? 12.083 -8.418 -14.028 1.00 88.69 98 PRO A N 1
ATOM 812 C CA . PRO A 1 98 ? 11.249 -7.497 -14.793 1.00 88.69 98 PRO A CA 1
ATOM 813 C C . PRO A 1 98 ? 9.759 -7.805 -14.662 1.00 88.69 98 PRO A C 1
ATOM 815 O O . PRO A 1 98 ? 9.359 -8.967 -14.605 1.00 88.69 98 PRO A O 1
ATOM 818 N N . LEU A 1 99 ? 8.921 -6.766 -14.644 1.00 86.00 99 LEU A N 1
ATOM 819 C CA . LEU A 1 99 ? 7.502 -6.917 -14.317 1.00 86.00 99 LEU A CA 1
ATOM 820 C C . LEU A 1 99 ? 6.789 -7.875 -15.274 1.00 86.00 99 LEU A C 1
ATOM 822 O O . LEU A 1 99 ? 6.002 -8.698 -14.831 1.00 86.00 99 LEU A O 1
ATOM 826 N N . ASN A 1 100 ? 7.108 -7.816 -16.568 1.00 86.25 100 ASN A N 1
ATOM 827 C CA . ASN A 1 100 ? 6.550 -8.686 -17.608 1.00 86.25 100 ASN A CA 1
ATOM 828 C C . ASN A 1 100 ? 6.933 -10.170 -17.471 1.00 86.25 100 ASN A C 1
ATOM 830 O O . ASN A 1 100 ? 6.377 -10.997 -18.189 1.00 86.25 100 ASN A O 1
ATOM 834 N N . ASN A 1 101 ? 7.868 -10.491 -16.578 1.00 87.25 101 ASN A N 1
ATOM 835 C CA . ASN A 1 101 ? 8.341 -11.845 -16.329 1.00 87.25 101 ASN A CA 1
ATOM 836 C C . ASN A 1 101 ? 7.810 -12.419 -15.003 1.00 87.25 101 ASN A C 1
ATOM 838 O O . ASN A 1 101 ? 8.093 -13.578 -14.704 1.00 87.25 101 ASN A O 1
ATOM 842 N N . LEU A 1 102 ? 7.054 -11.648 -14.211 1.00 86.31 102 LEU A N 1
ATOM 843 C CA . LEU A 1 102 ? 6.483 -12.116 -12.946 1.00 86.31 102 LEU A CA 1
ATOM 844 C C . LEU A 1 102 ? 5.332 -13.092 -13.202 1.00 86.31 102 LEU A C 1
ATOM 846 O O . LEU A 1 102 ? 4.308 -12.711 -13.766 1.00 86.31 102 LEU A O 1
ATOM 850 N N . LYS A 1 103 ? 5.477 -14.339 -12.748 1.00 88.19 103 LYS A N 1
ATOM 851 C CA . LYS A 1 103 ? 4.504 -15.424 -12.955 1.00 88.19 103 LYS A CA 1
ATOM 852 C C . LYS A 1 103 ? 3.916 -15.907 -11.631 1.00 88.19 103 LYS A C 1
ATOM 854 O O . LYS A 1 103 ? 4.136 -17.039 -11.217 1.00 88.19 103 LYS A O 1
ATOM 859 N N . GLY A 1 104 ? 3.161 -15.033 -10.967 1.00 85.69 104 GLY A N 1
ATOM 860 C CA . GLY A 1 104 ? 2.615 -15.307 -9.633 1.00 85.69 104 GLY A CA 1
ATOM 861 C C . GLY A 1 104 ? 3.615 -15.019 -8.516 1.00 85.69 104 GLY A C 1
ATOM 862 O O . GLY A 1 104 ? 3.540 -15.625 -7.454 1.00 85.69 104 GLY A O 1
ATOM 863 N N . GLU A 1 105 ? 4.537 -14.090 -8.753 1.00 86.56 105 GLU A N 1
ATOM 864 C CA . GLU A 1 105 ? 5.603 -13.746 -7.817 1.00 86.56 105 GLU A CA 1
ATOM 865 C C . GLU A 1 105 ? 5.120 -12.778 -6.741 1.00 86.56 105 GLU A C 1
ATOM 867 O O . GLU A 1 105 ? 4.295 -11.893 -6.994 1.00 86.56 105 GLU A O 1
ATOM 872 N N . HIS A 1 106 ? 5.660 -12.925 -5.534 1.00 85.62 106 HIS A N 1
ATOM 873 C CA . HIS A 1 106 ? 5.434 -11.982 -4.444 1.00 85.62 106 HIS A CA 1
ATOM 874 C C . HIS A 1 106 ? 6.159 -10.665 -4.729 1.00 85.62 106 HIS A C 1
ATOM 876 O O . HIS A 1 106 ? 7.353 -10.663 -5.016 1.00 85.62 106 HIS A O 1
ATOM 882 N N . ILE A 1 107 ? 5.448 -9.537 -4.639 1.00 84.50 107 ILE A N 1
ATOM 883 C CA . ILE A 1 107 ? 6.038 -8.213 -4.910 1.00 84.50 107 ILE A CA 1
ATOM 884 C C . ILE A 1 107 ? 5.988 -7.259 -3.720 1.00 84.50 107 ILE A C 1
ATOM 886 O O . ILE A 1 107 ? 6.749 -6.294 -3.683 1.00 84.50 107 ILE A O 1
ATOM 890 N N . ALA A 1 108 ? 5.089 -7.487 -2.760 1.00 83.75 108 ALA A N 1
ATOM 891 C CA . ALA A 1 108 ? 5.041 -6.708 -1.529 1.00 83.75 108 ALA A CA 1
ATOM 892 C C . ALA A 1 108 ? 4.170 -7.368 -0.462 1.00 83.75 108 ALA A C 1
ATOM 894 O O . ALA A 1 108 ? 3.194 -8.062 -0.756 1.00 83.75 108 ALA A O 1
ATOM 895 N N . THR A 1 109 ? 4.463 -7.037 0.791 1.00 84.06 109 THR A N 1
ATOM 896 C CA . THR A 1 109 ? 3.572 -7.293 1.921 1.00 84.06 109 THR A CA 1
ATOM 897 C C . THR A 1 109 ? 3.252 -5.973 2.599 1.00 84.06 109 THR A C 1
ATOM 899 O O . THR A 1 109 ? 4.156 -5.227 2.966 1.00 84.06 109 THR A O 1
ATOM 902 N N . VAL A 1 110 ? 1.965 -5.695 2.794 1.00 85.12 110 VAL A N 1
ATOM 903 C CA . VAL A 1 110 ? 1.492 -4.591 3.630 1.00 85.12 110 VAL A CA 1
ATOM 904 C C . VAL A 1 110 ? 1.107 -5.169 4.984 1.00 85.12 110 VAL A C 1
ATOM 906 O O . VAL A 1 110 ? 0.122 -5.900 5.091 1.00 85.12 110 VAL A O 1
ATOM 909 N N . THR A 1 111 ? 1.887 -4.854 6.013 1.00 86.12 111 THR A N 1
ATOM 910 C CA . THR A 1 111 ? 1.586 -5.231 7.399 1.00 86.12 111 THR A CA 1
ATOM 911 C C . THR A 1 111 ? 0.821 -4.107 8.083 1.00 86.12 111 THR A C 1
ATOM 913 O O . THR A 1 111 ? 1.158 -2.935 7.934 1.00 86.12 111 THR A O 1
ATOM 916 N N . ILE A 1 112 ? -0.228 -4.469 8.815 1.00 88.19 112 ILE A N 1
ATOM 917 C CA . ILE A 1 112 ? -1.075 -3.553 9.568 1.00 88.19 112 ILE A CA 1
ATOM 918 C C . ILE A 1 112 ? -1.083 -4.027 11.016 1.00 88.19 112 ILE A C 1
ATOM 920 O O . ILE A 1 112 ? -1.760 -5.000 11.347 1.00 88.19 112 ILE A O 1
ATOM 924 N N . ASP A 1 113 ? -0.359 -3.327 11.881 1.00 86.56 113 ASP A N 1
ATOM 925 C CA . ASP A 1 113 ? -0.211 -3.738 13.282 1.00 86.56 113 ASP A CA 1
ATOM 926 C C . ASP A 1 113 ? -1.481 -3.503 14.103 1.00 86.56 113 ASP A C 1
ATOM 928 O O . ASP A 1 113 ? -1.755 -4.222 15.061 1.00 86.56 113 ASP A O 1
ATOM 932 N N . ASN A 1 114 ? -2.278 -2.501 13.723 1.00 90.25 114 ASN A N 1
ATOM 933 C CA . ASN A 1 114 ? -3.562 -2.223 14.351 1.00 90.25 114 ASN A CA 1
ATOM 934 C C . ASN A 1 114 ? -4.539 -1.574 13.356 1.00 90.25 114 ASN A C 1
ATOM 936 O O . ASN A 1 114 ? -4.297 -0.474 12.852 1.00 90.25 114 ASN A O 1
ATOM 940 N N . PHE A 1 115 ? -5.672 -2.226 13.104 1.00 92.94 115 PHE A N 1
ATOM 941 C CA . PHE A 1 115 ? -6.732 -1.740 12.222 1.00 92.94 115 PHE A CA 1
ATOM 942 C C . PHE A 1 115 ? -7.310 -0.396 12.665 1.00 92.94 115 PHE A C 1
ATOM 944 O O . PHE A 1 115 ? -7.593 0.451 11.821 1.00 92.94 115 PHE A O 1
ATOM 951 N N . GLU A 1 116 ? -7.437 -0.139 13.965 1.00 91.50 116 GLU A N 1
ATOM 952 C CA . GLU A 1 116 ? -7.990 1.116 14.489 1.00 91.50 116 GLU A CA 1
ATOM 953 C C . GLU A 1 116 ? -7.069 2.321 14.249 1.00 91.50 116 GLU A C 1
ATOM 955 O O . GLU A 1 116 ? -7.532 3.466 14.207 1.00 91.50 116 GLU A O 1
ATOM 960 N N . ASN A 1 117 ? -5.779 2.067 14.013 1.00 87.69 117 ASN A N 1
ATOM 961 C CA . ASN A 1 117 ? -4.804 3.092 13.657 1.00 87.69 117 ASN A CA 1
ATOM 962 C C . ASN A 1 117 ? -4.876 3.506 12.179 1.00 87.69 117 ASN A C 1
ATOM 964 O O . ASN A 1 117 ? -4.362 4.568 11.828 1.00 87.69 117 ASN A O 1
ATOM 968 N N . LEU A 1 118 ? -5.546 2.736 11.316 1.00 88.75 118 LEU A N 1
ATOM 969 C CA . LEU A 1 118 ? -5.683 3.092 9.906 1.00 88.75 118 LEU A CA 1
ATOM 970 C C . LEU A 1 118 ? -6.578 4.333 9.705 1.00 88.75 118 LEU A C 1
ATOM 972 O O . LEU A 1 118 ? -7.596 4.480 10.395 1.00 88.75 118 LEU A O 1
ATOM 976 N N . PRO A 1 119 ? -6.282 5.205 8.721 1.00 88.69 119 PRO A N 1
ATOM 977 C CA . PRO A 1 119 ? -7.101 6.381 8.435 1.00 88.69 119 PRO A CA 1
ATOM 978 C C . PRO A 1 119 ? -8.535 6.032 8.023 1.00 88.69 119 PRO A C 1
ATOM 980 O O . PRO A 1 119 ? -8.753 5.191 7.151 1.00 88.69 119 PRO A O 1
ATOM 983 N N . ILE A 1 120 ? -9.520 6.743 8.572 1.0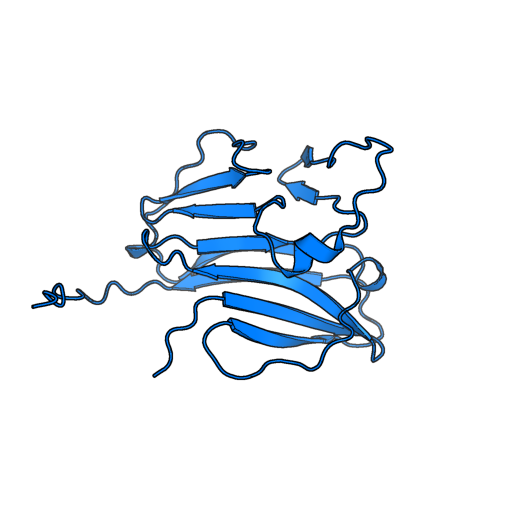0 91.94 120 ILE A N 1
ATOM 984 C CA . ILE A 1 120 ? -10.940 6.511 8.270 1.00 91.94 120 ILE A CA 1
ATOM 985 C C . ILE A 1 120 ? -11.276 6.895 6.807 1.00 91.94 120 ILE A C 1
ATOM 987 O O . ILE A 1 120 ? -10.735 7.851 6.224 1.00 91.94 120 ILE A O 1
ATOM 991 N N . TYR A 1 121 ? -12.172 6.119 6.193 1.00 92.94 121 TYR A N 1
ATOM 992 C CA . TYR A 1 121 ? -12.764 6.329 4.875 1.00 92.94 121 TYR A CA 1
ATOM 993 C C . TYR A 1 121 ? -14.254 6.695 5.000 1.00 92.94 121 TYR A C 1
ATOM 995 O O . TYR A 1 121 ? -15.110 5.824 5.087 1.00 92.94 121 TYR A O 1
ATOM 1003 N N . ASN A 1 122 ? -14.558 7.996 4.953 1.00 90.81 122 ASN A N 1
ATOM 1004 C CA . ASN A 1 122 ? -15.922 8.537 5.107 1.00 90.81 122 ASN A CA 1
ATOM 1005 C C . ASN A 1 122 ? -16.675 8.741 3.781 1.00 90.81 122 ASN A C 1
ATOM 1007 O O . ASN A 1 122 ? -17.658 9.472 3.737 1.00 90.81 122 ASN A O 1
ATOM 1011 N N . LYS A 1 123 ? -16.177 8.192 2.671 1.00 91.19 123 LYS A N 1
ATOM 1012 C CA . LYS A 1 123 ? -16.801 8.367 1.352 1.00 91.19 123 LYS A CA 1
ATOM 1013 C C . LYS A 1 123 ? -17.566 7.109 0.955 1.00 91.19 123 LYS A C 1
ATOM 1015 O O . LYS A 1 123 ? -17.315 6.023 1.476 1.00 91.19 123 LYS A O 1
ATOM 1020 N N . ASN A 1 124 ? -18.450 7.252 -0.025 1.00 93.12 124 ASN A N 1
ATOM 1021 C CA . ASN A 1 124 ? -19.042 6.101 -0.693 1.00 93.12 124 ASN A CA 1
ATOM 1022 C C . ASN A 1 124 ? -17.963 5.318 -1.449 1.00 93.12 124 ASN A C 1
ATOM 1024 O O . ASN A 1 124 ? -17.010 5.897 -1.981 1.00 93.12 124 ASN A O 1
ATOM 1028 N N . LEU A 1 125 ? -18.107 3.994 -1.470 1.00 95.06 125 LEU A N 1
ATOM 1029 C CA . LEU A 1 125 ? -17.210 3.131 -2.229 1.00 95.06 125 LEU A CA 1
ATOM 1030 C C . LEU A 1 125 ? -17.425 3.373 -3.719 1.00 95.06 125 LEU A C 1
ATOM 1032 O O . LEU A 1 125 ? -18.545 3.300 -4.222 1.00 95.06 125 LEU A O 1
ATOM 1036 N N . LYS A 1 126 ? -16.338 3.640 -4.432 1.00 94.19 126 LYS A N 1
ATOM 1037 C CA . LYS A 1 126 ? -16.347 3.790 -5.879 1.00 94.19 126 LYS A CA 1
ATOM 1038 C C . LYS A 1 126 ? -16.077 2.435 -6.523 1.00 94.19 126 LYS A C 1
ATOM 1040 O O . LYS A 1 126 ? -14.930 2.043 -6.660 1.00 94.19 126 LYS A O 1
ATOM 1045 N N . LEU A 1 127 ? -17.115 1.711 -6.924 1.00 92.25 127 LEU A N 1
ATOM 1046 C CA . LEU A 1 127 ? -16.963 0.332 -7.419 1.00 92.25 127 LEU A CA 1
ATOM 1047 C C . LEU A 1 127 ? -16.614 0.246 -8.918 1.00 92.25 127 LEU A C 1
ATOM 1049 O O . LEU A 1 127 ? -16.101 -0.771 -9.382 1.00 92.25 127 LEU A O 1
ATOM 1053 N N . LEU A 1 128 ? -16.861 1.321 -9.672 1.00 90.50 128 LEU A N 1
ATOM 1054 C CA . LEU A 1 128 ? -16.722 1.369 -11.129 1.00 90.50 128 LEU A CA 1
ATOM 1055 C C . LEU A 1 128 ? -15.790 2.499 -11.593 1.00 90.50 128 LEU A C 1
ATOM 1057 O O . LEU A 1 128 ? -15.562 3.489 -10.893 1.00 90.50 128 LEU A O 1
ATOM 1061 N N . GLY A 1 129 ? -15.294 2.356 -12.824 1.00 89.75 129 GLY A N 1
ATOM 1062 C CA . GLY A 1 129 ? -14.417 3.319 -13.490 1.00 89.75 129 GLY A CA 1
ATOM 1063 C C . GLY A 1 129 ? -12.925 3.002 -13.356 1.00 89.75 129 GLY A C 1
ATOM 1064 O O . GLY A 1 129 ? -12.531 1.970 -12.816 1.00 89.75 129 GLY A O 1
ATOM 1065 N N . ALA A 1 130 ? -12.092 3.903 -13.885 1.00 88.94 130 ALA A N 1
ATOM 1066 C CA . ALA A 1 130 ? -10.639 3.722 -13.932 1.00 88.94 130 ALA A CA 1
ATOM 1067 C C . ALA A 1 130 ? -9.974 3.779 -12.544 1.00 88.94 130 ALA A C 1
ATOM 1069 O O . ALA A 1 130 ? -8.992 3.086 -12.301 1.00 88.94 130 ALA A O 1
ATOM 1070 N N . ASP A 1 131 ? -10.513 4.577 -11.623 1.00 90.88 131 ASP A N 1
ATOM 1071 C CA . ASP A 1 131 ? -10.113 4.546 -10.214 1.00 90.88 131 ASP A CA 1
ATOM 1072 C C . ASP A 1 131 ? -11.262 3.969 -9.409 1.00 90.88 131 ASP A C 1
ATOM 1074 O O . ASP A 1 131 ? -12.365 4.517 -9.485 1.00 90.88 131 ASP A O 1
ATOM 1078 N N . ARG A 1 132 ? -11.007 2.914 -8.640 1.00 93.88 132 ARG A N 1
ATOM 1079 C CA . ARG A 1 132 ? -12.037 2.211 -7.871 1.00 93.88 132 ARG A CA 1
ATOM 1080 C C . ARG A 1 132 ? -11.542 1.786 -6.493 1.00 93.88 132 ARG A C 1
ATOM 1082 O O . ARG A 1 132 ? -10.340 1.741 -6.244 1.00 93.88 132 ARG A O 1
ATOM 1089 N N . ASP A 1 133 ? -12.474 1.474 -5.609 1.00 95.81 133 ASP A N 1
ATOM 1090 C CA . ASP A 1 133 ? -12.223 0.949 -4.277 1.00 95.81 133 ASP A CA 1
ATOM 1091 C C . ASP A 1 133 ? -12.517 -0.561 -4.250 1.00 95.81 133 ASP A C 1
ATOM 1093 O O . ASP A 1 133 ? -13.471 -1.039 -4.867 1.00 95.81 133 ASP A O 1
ATOM 1097 N N . HIS A 1 134 ? -11.699 -1.306 -3.516 1.00 95.75 134 HIS A N 1
ATOM 1098 C CA . HIS A 1 134 ? -11.900 -2.712 -3.199 1.00 95.75 134 HIS A CA 1
ATOM 1099 C C . HIS A 1 134 ? -12.100 -2.849 -1.689 1.00 95.75 134 HIS A C 1
ATOM 1101 O O . HIS A 1 134 ? -11.257 -2.396 -0.912 1.00 95.75 134 HIS A O 1
ATOM 1107 N N . LEU A 1 135 ? -13.226 -3.435 -1.281 1.00 96.50 135 LEU A N 1
ATOM 1108 C CA . LEU A 1 135 ? -13.582 -3.611 0.123 1.00 96.50 135 LEU A CA 1
ATOM 1109 C C . LEU A 1 135 ? -13.112 -4.979 0.624 1.00 96.50 135 LEU A C 1
ATOM 1111 O O . LEU A 1 135 ? -13.494 -6.005 0.071 1.00 96.50 135 LEU A O 1
ATOM 1115 N N . ILE A 1 136 ? -12.346 -4.973 1.706 1.00 95.62 136 ILE A N 1
ATOM 1116 C CA . ILE A 1 136 ? -11.960 -6.140 2.492 1.00 95.62 136 ILE A CA 1
ATOM 1117 C C . ILE A 1 136 ? -12.732 -6.060 3.804 1.00 95.62 136 ILE A C 1
ATOM 1119 O O . ILE A 1 136 ? -12.681 -5.038 4.484 1.00 95.62 136 ILE A O 1
ATOM 1123 N N . LYS A 1 137 ? -13.440 -7.125 4.172 1.00 95.75 137 LYS A N 1
ATOM 1124 C CA . LYS A 1 137 ? -14.125 -7.217 5.465 1.00 95.75 137 LYS A CA 1
ATOM 1125 C C . LYS A 1 137 ? -13.253 -7.985 6.448 1.00 95.75 137 LYS A C 1
ATOM 1127 O O . LYS A 1 137 ? -12.673 -9.000 6.069 1.00 95.75 137 LYS A O 1
ATOM 1132 N N . SER A 1 138 ? -13.176 -7.523 7.691 1.00 95.69 138 SER A N 1
ATOM 1133 C CA . SER A 1 138 ? -12.624 -8.310 8.793 1.00 95.69 138 SER A CA 1
ATOM 1134 C C . SER A 1 138 ? -13.653 -8.512 9.895 1.00 95.69 138 SER A C 1
ATOM 1136 O O . SER A 1 138 ? -14.581 -7.720 10.062 1.00 95.69 138 SER A O 1
ATOM 1138 N N . ASP A 1 139 ? -13.462 -9.582 10.659 1.00 95.44 139 ASP A N 1
ATOM 1139 C CA . ASP A 1 139 ? -14.190 -9.790 11.903 1.00 95.44 139 ASP A CA 1
ATOM 1140 C C . ASP A 1 139 ? -13.824 -8.693 12.925 1.00 95.44 139 ASP A C 1
ATOM 1142 O O . ASP A 1 139 ? -12.709 -8.158 12.941 1.00 95.44 139 ASP A O 1
ATOM 1146 N N . ASN A 1 140 ? -14.767 -8.368 13.803 1.00 92.81 140 ASN A N 1
ATOM 1147 C CA . ASN A 1 140 ? -14.625 -7.396 14.879 1.00 92.81 140 ASN A CA 1
ATOM 1148 C C . ASN A 1 140 ? -13.567 -7.796 15.917 1.00 92.81 140 ASN A C 1
ATOM 1150 O O . ASN A 1 140 ? -13.039 -6.916 16.601 1.00 92.81 140 ASN A O 1
ATOM 1154 N N . ILE A 1 141 ? -13.245 -9.089 16.037 1.00 94.88 141 ILE A N 1
ATOM 1155 C CA . ILE A 1 141 ? -12.221 -9.577 16.977 1.00 94.88 141 ILE A CA 1
ATOM 1156 C C . ILE A 1 141 ? -10.786 -9.410 16.454 1.00 94.88 141 ILE A C 1
ATOM 1158 O O . ILE A 1 141 ? -9.840 -9.368 17.243 1.00 94.88 141 ILE A O 1
ATOM 1162 N N . VAL A 1 142 ? -10.603 -9.298 15.134 1.00 94.81 142 VAL A N 1
ATOM 1163 C CA . VAL A 1 142 ? -9.277 -9.225 14.507 1.00 94.81 142 VAL A CA 1
ATOM 1164 C C . VAL A 1 142 ? -8.728 -7.810 14.630 1.00 94.81 142 VAL A C 1
ATOM 1166 O O . VAL A 1 142 ? -9.352 -6.855 14.179 1.00 94.81 142 VAL A O 1
ATOM 1169 N N . LYS A 1 143 ? -7.538 -7.664 15.214 1.00 94.56 143 LYS A N 1
ATOM 1170 C CA . LYS A 1 143 ? -6.930 -6.348 15.477 1.00 94.56 143 LYS A CA 1
ATOM 1171 C C . LYS A 1 143 ? -5.882 -5.938 14.450 1.00 94.56 143 LYS A C 1
ATOM 1173 O O . LYS A 1 143 ? -5.630 -4.749 14.300 1.00 94.56 143 LYS A O 1
ATOM 1178 N N . SER A 1 144 ? -5.267 -6.895 13.770 1.00 94.12 144 SER A N 1
ATOM 1179 C CA . SER A 1 144 ? -4.124 -6.693 12.882 1.00 94.12 144 SER A CA 1
ATOM 1180 C C . SER A 1 144 ? -4.236 -7.599 11.660 1.00 94.12 144 SER A C 1
ATOM 1182 O O . SER A 1 144 ? -5.049 -8.523 11.623 1.00 94.12 144 SER A O 1
ATOM 1184 N N . GLY A 1 145 ? -3.437 -7.333 10.632 1.00 91.94 145 GLY A N 1
ATOM 1185 C CA . GLY A 1 145 ? -3.479 -8.135 9.418 1.00 91.94 145 GLY A CA 1
ATOM 1186 C C . GLY A 1 145 ? -2.289 -7.906 8.510 1.00 91.94 145 GLY A C 1
ATOM 1187 O O . GLY A 1 145 ? -1.547 -6.935 8.645 1.00 91.94 145 GLY A O 1
ATOM 1188 N N . ARG A 1 146 ? -2.119 -8.818 7.558 1.00 91.38 146 ARG A N 1
ATOM 1189 C CA . ARG A 1 146 ? -1.130 -8.703 6.490 1.00 91.38 146 ARG A CA 1
ATOM 1190 C C . ARG A 1 146 ? -1.820 -8.916 5.159 1.00 91.38 146 ARG A C 1
ATOM 1192 O O . ARG A 1 146 ? -2.616 -9.840 5.016 1.00 91.38 146 ARG A O 1
ATOM 1199 N N . ILE A 1 147 ? -1.504 -8.065 4.194 1.00 90.81 147 ILE A N 1
ATOM 1200 C CA . ILE A 1 147 ? -1.947 -8.220 2.814 1.00 90.81 147 ILE A CA 1
ATOM 1201 C C . ILE A 1 147 ? -0.724 -8.536 1.981 1.00 90.81 147 ILE A C 1
ATOM 1203 O O . ILE A 1 147 ? 0.214 -7.744 1.907 1.00 90.81 147 ILE A O 1
ATOM 1207 N N . ILE A 1 148 ? -0.748 -9.717 1.383 1.00 89.88 148 ILE A N 1
ATOM 1208 C CA . ILE A 1 148 ? 0.331 -10.237 0.559 1.00 89.88 148 ILE A CA 1
ATOM 1209 C C . ILE A 1 148 ? -0.074 -10.019 -0.893 1.00 89.88 148 ILE A C 1
ATOM 1211 O O . ILE A 1 148 ? -1.164 -10.414 -1.309 1.00 89.88 148 ILE A O 1
ATOM 1215 N N . ILE A 1 149 ? 0.781 -9.337 -1.647 1.00 88.31 149 ILE A N 1
ATOM 1216 C CA . ILE A 1 149 ? 0.494 -8.938 -3.018 1.00 88.31 149 ILE A CA 1
ATOM 1217 C C . ILE A 1 149 ? 1.379 -9.761 -3.939 1.00 88.31 149 ILE A C 1
ATOM 1219 O O . ILE A 1 149 ? 2.607 -9.666 -3.897 1.00 88.31 149 ILE A O 1
ATOM 1223 N N . TYR A 1 150 ? 0.714 -10.541 -4.783 1.00 89.50 150 TYR A N 1
ATOM 1224 C CA . TYR A 1 150 ? 1.330 -11.302 -5.855 1.00 89.50 150 TYR A CA 1
ATOM 1225 C C . TYR A 1 150 ? 1.033 -10.643 -7.198 1.00 89.50 150 TYR A C 1
ATOM 1227 O O . TYR A 1 150 ? -0.045 -10.078 -7.404 1.00 89.50 150 TYR A O 1
ATOM 1235 N N . CYS A 1 151 ? 1.987 -10.723 -8.118 1.00 87.38 151 CYS A N 1
ATOM 1236 C CA . CYS A 1 151 ? 1.839 -10.245 -9.480 1.00 87.38 151 CYS A CA 1
ATOM 1237 C C . CYS A 1 151 ? 1.952 -11.413 -10.457 1.00 87.38 151 CYS A C 1
ATOM 1239 O O . CYS A 1 151 ? 2.936 -12.151 -10.460 1.00 87.38 151 CYS A O 1
ATOM 1241 N N . ASN A 1 152 ? 0.936 -11.557 -11.302 1.00 86.31 152 ASN A N 1
ATOM 1242 C CA . ASN A 1 152 ? 0.979 -12.426 -12.466 1.00 86.31 152 ASN A CA 1
ATOM 1243 C C . ASN A 1 152 ? 0.841 -11.547 -13.707 1.00 86.31 152 ASN A C 1
ATOM 1245 O O . ASN A 1 152 ? -0.259 -11.109 -14.053 1.00 86.31 152 ASN A O 1
ATOM 1249 N N . ALA A 1 153 ? 1.976 -11.210 -14.304 1.00 81.81 153 ALA A N 1
ATOM 1250 C CA . ALA A 1 153 ? 2.034 -10.397 -15.495 1.00 81.81 153 ALA A CA 1
ATOM 1251 C C . ALA A 1 153 ? 2.054 -11.299 -16.725 1.00 81.81 153 ALA A C 1
ATOM 1253 O O . ALA A 1 153 ? 2.887 -12.189 -16.865 1.00 81.81 153 ALA A O 1
ATOM 1254 N N . GLU A 1 154 ? 1.156 -11.013 -17.657 1.00 73.06 154 GLU A N 1
ATOM 1255 C CA . GLU A 1 154 ? 1.188 -11.600 -18.985 1.00 73.06 154 GLU A CA 1
ATOM 1256 C C . GLU A 1 154 ? 1.552 -10.493 -19.973 1.00 73.06 154 GLU A C 1
ATOM 1258 O O . GLU A 1 154 ? 0.825 -9.502 -20.119 1.00 73.06 154 GLU A O 1
ATOM 1263 N N . SER A 1 155 ? 2.685 -10.636 -20.661 1.00 62.38 155 SER A N 1
ATOM 1264 C CA . SER A 1 155 ? 2.999 -9.776 -21.795 1.00 62.38 155 SER A CA 1
ATOM 1265 C C . SER A 1 155 ? 2.092 -10.148 -22.964 1.00 62.38 155 SER A C 1
ATOM 1267 O O . SER A 1 155 ? 2.436 -10.930 -23.848 1.00 62.38 155 SER A O 1
ATOM 1269 N N . LYS A 1 156 ? 0.912 -9.532 -23.037 1.00 57.41 156 LYS A N 1
ATOM 1270 C CA . LYS A 1 156 ? 0.261 -9.415 -24.341 1.00 57.41 156 LYS A CA 1
ATOM 1271 C C . LYS A 1 156 ? 1.162 -8.512 -25.165 1.00 57.41 156 LYS A C 1
ATOM 1273 O O . LYS A 1 156 ? 1.365 -7.357 -24.799 1.00 57.41 156 LYS A O 1
ATOM 1278 N N . ASN A 1 157 ? 1.745 -9.040 -26.238 1.00 46.16 157 ASN A N 1
ATOM 1279 C CA . ASN A 1 157 ? 2.399 -8.235 -27.262 1.00 46.16 157 ASN A CA 1
ATOM 1280 C C . ASN A 1 157 ? 1.358 -7.248 -27.805 1.00 46.16 157 ASN A C 1
ATOM 1282 O O . ASN A 1 157 ? 0.664 -7.532 -28.780 1.00 46.16 157 ASN A O 1
ATOM 1286 N N . PHE A 1 158 ? 1.204 -6.098 -27.151 1.00 45.12 158 PHE A N 1
ATOM 1287 C CA . PHE A 1 158 ? 0.437 -4.987 -27.672 1.00 45.12 158 PHE A CA 1
ATOM 1288 C C . PHE A 1 158 ? 1.231 -4.496 -28.877 1.00 45.12 158 PHE A C 1
ATOM 1290 O O . PHE A 1 158 ? 2.127 -3.661 -28.746 1.00 45.12 158 PHE A O 1
ATOM 1297 N N . LYS A 1 159 ? 0.954 -5.062 -30.062 1.00 38.50 159 LYS A N 1
ATOM 1298 C CA . LYS A 1 159 ? 1.329 -4.425 -31.325 1.00 38.50 159 LYS A CA 1
ATOM 1299 C C . LYS A 1 159 ? 0.885 -2.979 -31.174 1.00 38.50 159 LYS A C 1
ATOM 1301 O O . LYS A 1 159 ? -0.299 -2.741 -30.946 1.00 38.50 159 LYS A O 1
ATOM 1306 N N . LYS A 1 160 ? 1.857 -2.057 -31.190 1.00 38.19 160 LYS A N 1
ATOM 1307 C CA . LYS A 1 160 ? 1.641 -0.611 -31.120 1.00 38.19 160 LYS A CA 1
ATOM 1308 C C . LYS A 1 160 ? 0.376 -0.295 -31.907 1.00 38.19 160 LYS A C 1
ATOM 1310 O O . LYS A 1 160 ? 0.380 -0.451 -33.128 1.00 38.19 160 LYS A O 1
ATOM 1315 N N . TYR A 1 161 ? -0.682 0.143 -31.231 1.00 40.12 161 TYR A N 1
ATOM 1316 C CA . TYR A 1 161 ? -1.673 0.951 -31.916 1.00 40.12 161 TYR A CA 1
ATOM 1317 C C . TYR A 1 161 ? -0.895 2.192 -32.346 1.00 40.12 161 TYR A C 1
ATOM 1319 O O . TYR A 1 161 ? -0.588 3.057 -31.528 1.00 40.12 161 TYR A O 1
ATOM 1327 N N . LYS A 1 162 ? -0.437 2.194 -33.603 1.00 33.44 162 LYS A N 1
ATOM 1328 C CA . LYS A 1 162 ? -0.050 3.418 -34.287 1.00 33.44 162 LYS A CA 1
ATOM 1329 C C . LYS A 1 162 ? -1.302 4.280 -34.235 1.00 33.44 162 LYS A C 1
ATOM 1331 O O . LYS A 1 162 ? -2.282 3.971 -34.904 1.00 33.44 162 LYS A O 1
ATOM 1336 N N . THR A 1 163 ? -1.296 5.283 -33.373 1.00 37.31 163 THR A N 1
ATOM 1337 C CA . THR A 1 163 ? -2.174 6.432 -33.533 1.00 37.31 163 THR A CA 1
ATOM 1338 C C . THR A 1 163 ? -1.829 7.029 -34.896 1.00 37.31 163 THR A C 1
ATOM 1340 O O . THR A 1 163 ? -0.687 7.445 -35.105 1.00 37.31 163 THR A O 1
ATOM 1343 N N . LEU A 1 164 ? -2.771 6.911 -35.834 1.00 35.47 164 LEU A N 1
ATOM 1344 C CA . LEU A 1 164 ? -2.838 7.741 -37.034 1.00 35.47 164 LEU A CA 1
ATOM 1345 C C . LEU A 1 164 ? -3.199 9.169 -36.622 1.00 35.47 164 LEU A C 1
ATOM 1347 O O . LEU A 1 164 ? -3.980 9.300 -35.649 1.00 35.47 164 LEU A O 1
#

Secondary structure (DSSP, 8-state):
-PPP-EEEEEEEETTEEEEEEEEEE-SSSS-EEEEE--GGG-EEETTEEE------S---GGGGGT-S-S-EEEE-TTSEEEEEETTEESS--EE-S-GGG-EEEEEEEEEES-GGGSPB--SPP--SSSEEEEEEE--TT---EEEEEEEE------------